Protein AF-A0A959UWB5-F1 (afdb_monomer_lite)

pLDDT: mean 75.36, std 8.98, range [46.84, 85.0]

Radius of gyration: 18.06 Å; chains: 1; bounding box: 46×25×62 Å

Secondary structure (DSSP, 8-state):
----HHHHHHHHHHHHHHHHHHHHHHHHHTTSSS-HHHHHHHHHHHHHHHHHHHHHHHHHHHS-SHHHHHHHHHHHHHHHHHHHHHHS---PPP------

Foldseek 3Di:
DPDPPVVVVVVVVVVVVLVVLLVVLLCQLVVVDDDLVSVVVSLVVLVVVLVVLVVLLVVLVPDDDPVSPVVNVVSVVSSVSSVCSNPPDSPPPPDPDPDD

Sequence (100 aa):
GRVEPGQLLEFELFALIVNTACIGLVLLASGRIGSATAQRIGRWLMWPLVVLFILNTVGNLLATSWFERIMAAVTVLLALLCLRLAMGPDRPPPASTQGS

Structure (mmCIF, N/CA/C/O backbone):
data_AF-A0A959UWB5-F1
#
_entry.id   AF-A0A959UWB5-F1
#
loop_
_atom_site.group_PDB
_atom_site.id
_atom_site.type_symbol
_atom_site.label_atom_id
_atom_site.label_alt_id
_atom_site.label_comp_id
_atom_site.label_asym_id
_atom_site.label_entity_id
_atom_site.label_seq_id
_atom_site.pdbx_PDB_ins_code
_atom_site.Cartn_x
_atom_site.Cartn_y
_atom_site.Cartn_z
_atom_site.occupancy
_atom_site.B_iso_or_equiv
_atom_site.auth_seq_id
_atom_site.auth_comp_id
_atom_site.auth_asym_id
_atom_site.auth_atom_id
_atom_site.pdbx_PDB_model_num
ATOM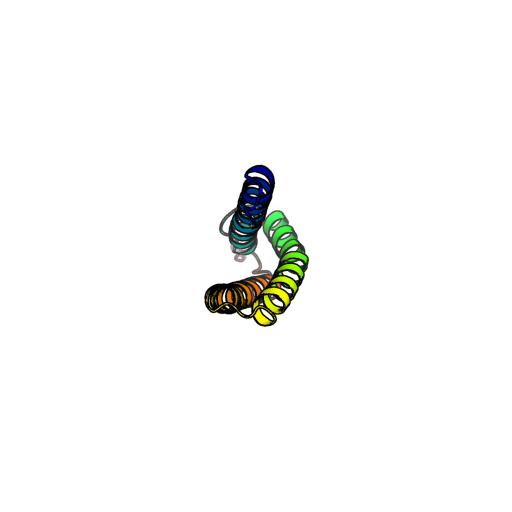 1 N N . GLY A 1 1 ? 17.332 5.310 -23.862 1.00 51.97 1 GLY A N 1
ATOM 2 C CA . GLY A 1 1 ? 16.569 6.558 -24.048 1.00 51.97 1 GLY A CA 1
ATOM 3 C C . GLY A 1 1 ? 16.659 7.360 -22.772 1.00 51.97 1 GLY A C 1
ATOM 4 O O . GLY A 1 1 ? 16.505 6.772 -21.711 1.00 51.97 1 GLY A O 1
ATOM 5 N N . ARG A 1 2 ? 16.995 8.650 -22.850 1.00 59.25 2 ARG A N 1
ATOM 6 C CA . ARG A 1 2 ? 17.020 9.535 -21.680 1.00 59.25 2 ARG A CA 1
ATOM 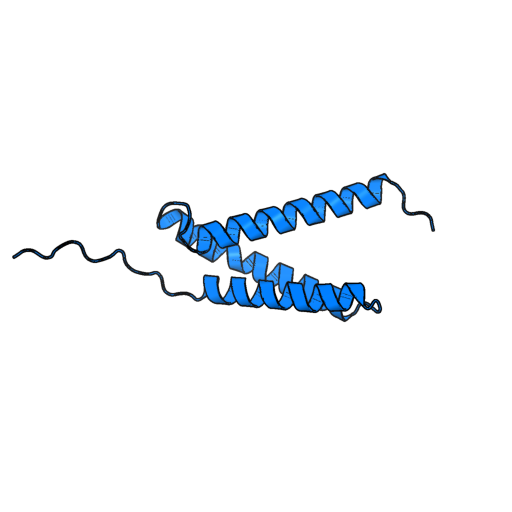7 C C . ARG A 1 2 ? 15.573 9.898 -21.365 1.00 59.25 2 ARG A C 1
ATOM 9 O O . ARG A 1 2 ? 14.919 10.509 -22.198 1.00 59.25 2 ARG A O 1
ATOM 16 N N . VAL A 1 3 ? 15.077 9.428 -20.227 1.00 65.69 3 VAL A N 1
ATOM 17 C CA . VAL A 1 3 ? 13.723 9.735 -19.757 1.00 65.69 3 VAL A CA 1
ATOM 18 C C . VAL A 1 3 ? 13.646 11.244 -19.549 1.00 65.69 3 VAL A C 1
ATOM 20 O O . VAL A 1 3 ? 14.553 11.824 -18.942 1.00 65.69 3 VAL A O 1
ATOM 23 N N . GLU A 1 4 ? 12.629 11.890 -20.113 1.00 75.62 4 GLU A N 1
ATOM 24 C CA . GLU A 1 4 ? 12.477 13.333 -19.975 1.00 75.62 4 GLU A CA 1
ATOM 25 C C . GLU A 1 4 ? 12.211 13.681 -18.502 1.00 75.62 4 GLU A C 1
ATOM 27 O O . GLU A 1 4 ? 11.472 12.960 -17.827 1.00 75.62 4 GLU A O 1
ATOM 32 N N . PRO A 1 5 ? 12.802 14.766 -17.971 1.00 73.56 5 PRO A N 1
ATOM 33 C CA . PRO A 1 5 ? 12.660 15.122 -16.559 1.00 73.56 5 PRO A CA 1
ATOM 34 C C . PRO A 1 5 ? 11.195 15.304 -16.1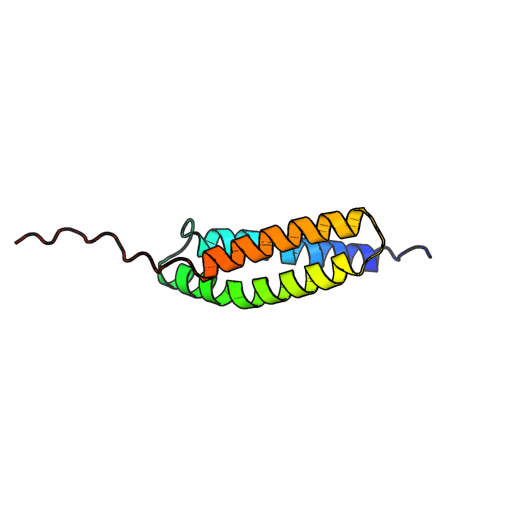27 1.00 73.56 5 PRO A C 1
ATOM 36 O O . PRO A 1 5 ? 10.874 15.032 -14.975 1.00 73.56 5 PRO A O 1
ATOM 39 N N . GLY A 1 6 ? 10.298 15.684 -17.046 1.00 76.31 6 GLY A N 1
ATOM 40 C CA . GLY A 1 6 ? 8.857 15.755 -16.777 1.00 76.31 6 GLY A CA 1
ATOM 41 C C . GLY A 1 6 ? 8.230 14.396 -16.447 1.00 76.31 6 GLY A C 1
ATOM 42 O O . GLY A 1 6 ? 7.497 14.285 -15.472 1.00 76.31 6 GLY A O 1
ATOM 43 N N . GLN A 1 7 ? 8.588 13.340 -17.183 1.00 77.94 7 GLN A N 1
ATOM 44 C CA . GLN A 1 7 ? 8.034 11.997 -16.981 1.00 77.94 7 GLN A CA 1
ATOM 45 C C . GLN A 1 7 ? 8.507 11.375 -15.656 1.00 77.94 7 GLN A C 1
ATOM 47 O O . GLN A 1 7 ? 7.751 10.673 -14.990 1.00 77.94 7 GLN A O 1
ATOM 52 N N . LEU A 1 8 ? 9.750 11.652 -15.249 1.00 82.69 8 LEU A N 1
ATOM 53 C CA . LEU A 1 8 ? 10.273 11.240 -13.941 1.00 82.69 8 LEU A CA 1
ATOM 54 C C . LEU A 1 8 ? 9.503 11.911 -12.793 1.00 82.69 8 LEU A C 1
ATOM 56 O O . LEU A 1 8 ? 9.102 11.228 -11.852 1.00 82.69 8 LEU A O 1
ATOM 60 N N . LEU A 1 9 ? 9.240 13.217 -12.911 1.00 81.94 9 LEU A N 1
ATOM 61 C CA . LEU A 1 9 ? 8.527 13.994 -11.897 1.00 81.94 9 LEU A CA 1
ATOM 62 C C . LEU A 1 9 ? 7.064 13.547 -11.742 1.00 81.94 9 LEU A C 1
ATOM 64 O O . LEU A 1 9 ? 6.560 13.456 -10.625 1.00 81.94 9 LEU A O 1
ATOM 68 N N . GLU A 1 10 ? 6.385 13.236 -12.850 1.00 79.38 10 GLU A N 1
ATOM 69 C CA . GLU A 1 10 ? 5.021 12.692 -12.830 1.00 79.38 10 GLU A CA 1
ATOM 70 C C . GLU A 1 10 ? 4.960 11.344 -12.102 1.00 79.38 10 GLU A C 1
ATOM 72 O O . GLU A 1 10 ? 4.065 11.119 -11.284 1.00 79.38 10 GLU A O 1
ATOM 77 N N . PHE A 1 11 ? 5.942 10.469 -12.340 1.00 78.25 11 PHE A N 1
ATOM 78 C CA . PHE A 1 11 ? 6.054 9.188 -11.645 1.00 78.25 11 PHE A CA 1
ATOM 79 C C . PHE A 1 11 ? 6.369 9.348 -10.154 1.00 78.25 11 PHE A C 1
ATOM 81 O O . PHE A 1 11 ? 5.746 8.676 -9.331 1.00 78.25 11 PHE A O 1
ATOM 88 N N . GLU A 1 12 ? 7.296 10.236 -9.786 1.00 78.25 12 GLU A N 1
ATOM 89 C CA . GLU A 1 12 ? 7.613 10.526 -8.381 1.00 78.25 12 GLU A CA 1
ATOM 90 C C . GLU A 1 12 ? 6.401 11.090 -7.636 1.00 78.25 12 GLU A C 1
ATOM 92 O O . GLU A 1 12 ? 6.093 10.646 -6.527 1.00 78.25 12 GLU A O 1
ATOM 97 N N . LEU A 1 13 ? 5.669 12.021 -8.255 1.00 81.62 13 LEU A N 1
ATOM 98 C CA . LEU A 1 13 ? 4.470 12.606 -7.666 1.00 81.62 13 LEU A CA 1
ATOM 99 C C . LEU A 1 13 ? 3.348 11.572 -7.531 1.00 81.62 13 LEU A C 1
ATOM 101 O O . LEU A 1 13 ? 2.702 11.504 -6.485 1.00 81.62 13 LEU A O 1
ATOM 105 N N . PHE A 1 14 ? 3.137 10.731 -8.547 1.00 81.31 14 PHE A N 1
ATOM 106 C CA . PHE A 1 14 ? 2.166 9.641 -8.481 1.00 81.31 14 PHE A CA 1
ATOM 107 C C . PHE A 1 14 ? 2.507 8.659 -7.353 1.00 81.31 14 PHE A C 1
ATOM 109 O O . PHE A 1 14 ? 1.645 8.328 -6.536 1.00 81.31 14 PHE A O 1
ATOM 116 N N . ALA A 1 15 ? 3.775 8.247 -7.251 1.00 78.38 15 ALA A N 1
ATOM 117 C CA . ALA A 1 15 ? 4.246 7.363 -6.190 1.00 78.38 15 ALA A CA 1
ATOM 118 C C . ALA A 1 15 ? 4.063 7.990 -4.799 1.00 78.38 15 ALA A C 1
ATOM 120 O O . ALA A 1 15 ? 3.618 7.304 -3.876 1.00 78.38 15 ALA A O 1
ATOM 121 N N . LEU A 1 16 ? 4.350 9.287 -4.656 1.00 80.38 16 LEU A N 1
ATOM 122 C CA . LEU A 1 16 ? 4.160 10.032 -3.415 1.00 80.38 16 LEU A CA 1
ATOM 123 C C . LEU A 1 16 ? 2.681 10.083 -3.013 1.00 80.38 16 LEU A C 1
ATOM 125 O O . LEU A 1 16 ? 2.349 9.709 -1.891 1.00 80.38 16 LEU A O 1
ATOM 129 N N . ILE A 1 17 ? 1.788 10.474 -3.928 1.00 80.44 17 ILE A N 1
ATOM 130 C CA . ILE A 1 17 ? 0.342 10.569 -3.670 1.00 80.44 17 ILE A CA 1
ATOM 131 C C . ILE A 1 17 ? -0.218 9.214 -3.235 1.00 80.44 17 ILE A C 1
ATOM 133 O O . ILE A 1 17 ? -0.920 9.135 -2.225 1.00 80.44 17 ILE A O 1
ATOM 137 N N . VAL A 1 18 ? 0.111 8.142 -3.963 1.00 81.00 18 VAL A N 1
ATOM 138 C CA . VAL A 1 18 ? -0.369 6.790 -3.653 1.00 81.00 18 VAL A CA 1
ATOM 139 C C . VAL A 1 18 ? 0.134 6.343 -2.280 1.00 81.00 18 VAL A C 1
ATOM 141 O O . VAL A 1 18 ? -0.667 5.879 -1.468 1.00 81.00 18 VAL A O 1
ATOM 144 N N . ASN A 1 19 ? 1.422 6.527 -1.968 1.00 80.44 19 ASN A N 1
ATOM 145 C CA . ASN A 1 19 ? 1.965 6.142 -0.661 1.00 80.44 19 ASN A CA 1
ATOM 146 C C . ASN A 1 19 ? 1.360 6.957 0.488 1.00 80.44 19 ASN A C 1
ATOM 148 O O . ASN A 1 19 ? 0.961 6.386 1.505 1.00 80.44 19 ASN A O 1
ATOM 152 N N . THR A 1 20 ? 1.241 8.277 0.335 1.00 78.25 20 THR A N 1
ATOM 153 C CA . THR A 1 20 ? 0.626 9.144 1.347 1.00 78.25 20 THR A CA 1
ATOM 154 C C . THR A 1 20 ? -0.838 8.772 1.579 1.00 78.25 20 THR A C 1
ATOM 156 O O . THR A 1 20 ? -1.260 8.655 2.732 1.00 78.25 20 THR A O 1
ATOM 159 N N . ALA A 1 21 ? -1.600 8.506 0.513 1.00 80.69 21 ALA A N 1
ATOM 160 C CA . ALA A 1 21 ? -2.974 8.024 0.617 1.00 80.69 21 ALA A CA 1
ATOM 161 C C . ALA A 1 21 ? -3.050 6.679 1.356 1.00 80.69 21 ALA A C 1
ATOM 163 O O . ALA A 1 21 ? -3.898 6.514 2.232 1.00 80.69 21 ALA A O 1
ATOM 164 N N . CYS A 1 22 ? -2.135 5.745 1.075 1.00 79.62 22 CYS A N 1
ATOM 165 C CA . CYS A 1 22 ? -2.074 4.453 1.760 1.00 79.62 22 CYS A CA 1
ATOM 166 C C . CYS A 1 22 ? -1.799 4.600 3.256 1.00 79.62 22 CYS A C 1
ATOM 168 O O . CYS A 1 22 ? -2.512 4.009 4.067 1.00 79.62 22 CYS A O 1
ATOM 170 N N . ILE A 1 23 ? -0.816 5.420 3.639 1.00 80.31 23 ILE A N 1
ATOM 171 C CA . ILE A 1 23 ? -0.502 5.685 5.049 1.00 80.31 23 ILE A CA 1
ATOM 172 C C . ILE A 1 23 ? -1.710 6.321 5.750 1.00 80.31 23 ILE A C 1
ATOM 174 O O . ILE A 1 23 ? -2.105 5.866 6.825 1.00 80.31 23 ILE A O 1
ATOM 178 N N . GLY A 1 24 ? -2.337 7.326 5.131 1.00 78.62 24 GLY A N 1
ATOM 179 C CA . GLY A 1 24 ? -3.524 7.986 5.675 1.00 78.62 24 GLY A CA 1
ATOM 180 C C . GLY A 1 24 ? -4.699 7.025 5.875 1.00 78.62 24 GLY A C 1
ATOM 181 O O . GLY A 1 24 ? -5.319 7.018 6.938 1.00 78.62 24 GLY A O 1
ATOM 182 N N . LEU A 1 25 ? -4.966 6.162 4.893 1.00 77.62 25 LEU A N 1
ATOM 183 C CA . LEU A 1 25 ? -6.034 5.163 4.961 1.00 77.62 25 LEU A CA 1
ATOM 184 C C . LEU A 1 25 ? -5.760 4.075 5.997 1.00 77.62 25 LEU A C 1
ATOM 186 O O . LEU A 1 25 ? -6.677 3.701 6.726 1.00 77.62 25 LEU A O 1
ATOM 190 N N . VAL A 1 26 ? -4.516 3.608 6.129 1.00 77.50 26 VAL A N 1
ATOM 191 C CA . VAL A 1 26 ? -4.120 2.674 7.195 1.00 77.50 26 VAL A CA 1
ATOM 192 C C . VAL A 1 26 ? -4.316 3.302 8.570 1.00 77.50 26 VAL A C 1
ATOM 194 O O . VAL A 1 26 ? -4.891 2.668 9.455 1.00 77.50 26 VAL A O 1
ATOM 197 N N . LEU A 1 27 ? -3.905 4.556 8.755 1.00 77.44 27 LEU A N 1
ATOM 198 C CA . LEU A 1 27 ? -4.089 5.261 10.020 1.00 77.44 27 LEU A CA 1
ATOM 199 C C . LEU A 1 27 ? -5.573 5.453 10.361 1.00 77.44 27 LEU A C 1
ATOM 201 O O . LEU A 1 27 ? -5.974 5.174 11.494 1.00 77.44 27 LEU A O 1
ATOM 205 N N . LEU A 1 28 ? -6.389 5.847 9.383 1.00 77.12 28 LEU A N 1
ATOM 206 C CA . LEU A 1 28 ? -7.833 6.014 9.541 1.00 77.12 28 LEU A CA 1
ATOM 207 C C . LEU A 1 28 ? -8.532 4.685 9.864 1.00 77.12 28 LEU A C 1
ATOM 209 O O . LEU A 1 28 ? -9.284 4.596 10.832 1.00 77.12 28 LEU A O 1
ATOM 213 N N . ALA A 1 29 ? -8.252 3.629 9.097 1.00 70.00 29 ALA A N 1
ATOM 214 C CA . ALA A 1 29 ? -8.862 2.314 9.292 1.00 70.00 29 ALA A CA 1
ATOM 215 C C . ALA A 1 29 ? -8.375 1.616 10.574 1.00 70.00 29 ALA A C 1
ATOM 217 O O . ALA A 1 29 ? -9.100 0.804 11.142 1.00 70.00 29 ALA A O 1
ATOM 218 N N . SER A 1 30 ? -7.175 1.944 11.070 1.00 71.25 30 SER A N 1
ATOM 219 C CA . SER A 1 30 ? -6.664 1.420 12.347 1.00 71.25 30 SER A CA 1
ATOM 220 C C . SER A 1 30 ? -7.349 2.014 13.582 1.00 71.25 30 SER A C 1
ATOM 222 O O . SER A 1 30 ? -7.059 1.594 14.703 1.00 71.25 30 SER A O 1
ATOM 224 N N . GLY A 1 31 ? -8.221 3.013 13.401 1.00 71.88 31 GLY A N 1
ATOM 225 C CA . GLY A 1 31 ? -8.887 3.715 14.496 1.00 71.88 31 GLY A CA 1
ATOM 226 C C . GLY A 1 31 ? -7.966 4.627 15.307 1.00 71.88 31 GLY A C 1
ATOM 227 O O . GLY A 1 31 ? -8.365 5.110 16.363 1.00 71.88 31 GLY A O 1
ATOM 228 N N . ARG A 1 32 ? -6.739 4.887 14.829 1.00 71.06 32 ARG A N 1
ATOM 229 C CA . ARG A 1 32 ? -5.795 5.836 15.447 1.00 71.06 32 ARG A CA 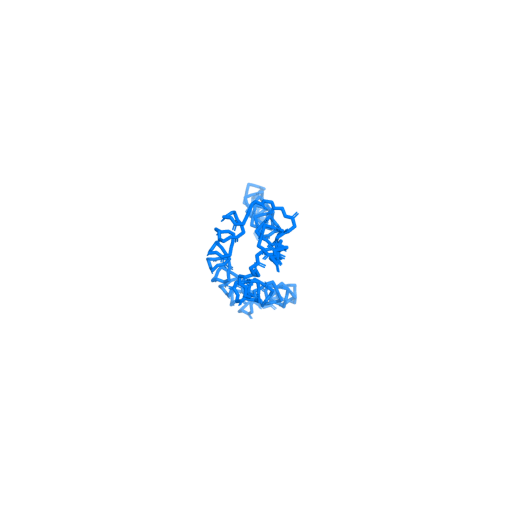1
ATOM 230 C C . ARG A 1 32 ? -6.235 7.290 15.280 1.00 71.06 32 ARG A C 1
ATOM 232 O O . ARG A 1 32 ? -5.815 8.136 16.063 1.00 71.06 32 ARG A O 1
ATOM 239 N N . ILE A 1 33 ? -7.035 7.578 14.254 1.00 66.00 33 ILE A N 1
ATOM 240 C CA . ILE A 1 33 ? -7.492 8.925 13.911 1.00 66.00 33 ILE A CA 1
ATOM 241 C C . ILE A 1 33 ? -8.937 8.857 13.407 1.00 66.00 33 ILE A C 1
ATOM 243 O O . ILE A 1 33 ? -9.287 7.940 12.670 1.00 66.00 33 ILE A O 1
ATOM 247 N N . GLY A 1 34 ? -9.764 9.841 13.768 1.00 68.25 34 GLY A N 1
ATOM 248 C CA . GLY A 1 34 ? -11.134 9.985 13.263 1.00 68.25 34 GLY A CA 1
ATOM 249 C C . GLY A 1 34 ? -12.227 9.304 14.099 1.00 68.25 34 GLY A C 1
ATOM 250 O O . GLY A 1 34 ? -11.977 8.487 14.983 1.00 68.25 34 GLY A O 1
ATOM 251 N N . SER A 1 35 ? -13.478 9.679 13.817 1.00 77.50 35 SER A N 1
ATOM 252 C CA . SER A 1 35 ? -14.674 9.140 14.477 1.00 77.50 35 SER A CA 1
ATOM 253 C C . SER A 1 35 ? -15.005 7.719 14.001 1.00 77.50 35 SER A C 1
ATOM 255 O O . SER A 1 35 ? -14.515 7.273 12.964 1.00 77.50 35 SER A O 1
ATOM 257 N N . ALA A 1 36 ? -15.886 7.010 14.714 1.00 75.88 36 ALA A N 1
ATOM 258 C CA . ALA A 1 36 ? -16.340 5.669 14.321 1.00 75.88 36 ALA A CA 1
ATOM 259 C C . ALA A 1 36 ? -16.899 5.621 12.880 1.00 75.88 36 ALA A C 1
ATOM 261 O O . ALA A 1 36 ? -16.661 4.665 12.145 1.00 75.88 36 ALA A O 1
ATOM 262 N N . THR A 1 37 ? -17.574 6.686 12.434 1.00 77.81 37 THR A N 1
ATOM 263 C CA . THR A 1 37 ? -18.043 6.832 11.046 1.00 77.81 37 THR A CA 1
ATOM 264 C C . THR A 1 37 ? -16.881 6.942 10.062 1.00 77.81 37 THR A C 1
ATOM 266 O O . THR A 1 37 ? -16.892 6.289 9.021 1.00 77.81 37 THR A O 1
ATOM 269 N N . ALA A 1 38 ? -15.854 7.727 10.398 1.00 76.06 38 ALA A N 1
ATOM 270 C CA . ALA A 1 38 ? -14.673 7.900 9.558 1.00 76.06 38 ALA A CA 1
ATOM 271 C C . ALA A 1 38 ? -13.860 6.598 9.444 1.00 76.06 38 ALA A C 1
ATOM 273 O O . ALA A 1 38 ? -13.376 6.275 8.364 1.00 76.06 38 ALA A O 1
ATOM 274 N N . GLN A 1 39 ? -13.795 5.803 10.516 1.00 74.88 39 GLN A N 1
ATOM 275 C CA . GLN A 1 39 ? -13.205 4.460 10.493 1.00 74.88 39 GLN A CA 1
ATOM 276 C C . GLN A 1 39 ? -13.969 3.535 9.541 1.00 74.88 39 GLN A C 1
ATOM 278 O O . GLN A 1 39 ? -13.360 2.856 8.717 1.00 74.88 39 GLN A O 1
ATOM 283 N N . ARG A 1 40 ? -15.307 3.562 9.587 1.00 77.50 40 ARG A N 1
ATOM 284 C CA . ARG A 1 40 ? -16.160 2.774 8.686 1.00 77.50 40 ARG A CA 1
ATOM 285 C C . ARG A 1 40 ? -15.951 3.155 7.220 1.00 77.50 40 ARG A C 1
ATOM 287 O O . ARG A 1 40 ? -15.815 2.275 6.375 1.00 77.50 40 ARG A O 1
ATOM 294 N N . ILE A 1 41 ? -15.869 4.454 6.927 1.00 80.62 41 ILE A N 1
ATOM 295 C CA . ILE A 1 41 ? -15.575 4.972 5.582 1.00 80.62 41 ILE A CA 1
ATOM 296 C C . ILE A 1 41 ? -14.157 4.575 5.146 1.00 80.62 41 ILE A C 1
ATOM 298 O O . ILE A 1 41 ? -13.978 4.083 4.035 1.00 80.62 41 ILE A O 1
ATOM 302 N N . GLY A 1 42 ? -13.158 4.719 6.021 1.00 78.75 42 GLY A N 1
ATOM 303 C CA . GLY A 1 42 ? -11.777 4.307 5.751 1.00 78.75 42 GLY A CA 1
ATOM 304 C C . GLY A 1 42 ? -11.664 2.817 5.431 1.00 78.75 42 GLY A C 1
ATOM 305 O O . GLY A 1 42 ? -10.937 2.426 4.523 1.00 78.75 42 GLY A O 1
ATOM 306 N N . ARG A 1 43 ? -12.457 1.989 6.113 1.00 78.75 43 ARG A N 1
ATOM 307 C CA . ARG A 1 43 ? -12.545 0.547 5.882 1.00 78.75 43 ARG A CA 1
ATOM 308 C C . ARG A 1 43 ? -13.158 0.206 4.518 1.00 78.75 43 ARG A C 1
ATOM 310 O O . ARG A 1 43 ? -12.655 -0.683 3.836 1.00 78.75 43 ARG A O 1
ATOM 317 N N . TRP A 1 44 ? -14.177 0.945 4.076 1.00 81.38 44 TRP A N 1
ATOM 318 C CA . TRP A 1 44 ? -14.708 0.835 2.709 1.00 81.38 44 TRP A CA 1
ATOM 319 C C . TRP A 1 44 ? -13.693 1.281 1.651 1.00 81.38 44 TRP A C 1
ATOM 321 O O . TRP A 1 44 ? -13.510 0.598 0.647 1.00 81.38 44 TRP A O 1
ATOM 331 N N . LEU A 1 45 ? -12.980 2.380 1.904 1.00 82.00 45 LEU A N 1
ATOM 332 C CA . LEU A 1 45 ? -11.932 2.901 1.022 1.00 82.00 45 LEU A CA 1
ATOM 333 C C . LEU A 1 45 ? -10.685 2.002 0.947 1.00 82.00 45 LEU A C 1
ATOM 335 O O . LEU A 1 45 ? -9.884 2.156 0.027 1.00 82.00 45 LEU A O 1
ATOM 339 N N . MET A 1 46 ? -10.515 1.032 1.851 1.00 81.38 46 MET A N 1
ATOM 340 C CA . MET A 1 46 ? -9.444 0.039 1.725 1.00 81.38 46 MET A CA 1
ATOM 341 C C . MET A 1 46 ? -9.657 -0.948 0.576 1.00 81.38 46 MET A C 1
ATOM 343 O O . MET A 1 46 ? -8.676 -1.451 0.039 1.00 81.38 46 MET A O 1
ATOM 347 N N . TRP A 1 47 ? -10.894 -1.209 0.149 1.00 82.75 47 TRP A N 1
ATOM 348 C CA . TRP A 1 47 ? -11.165 -2.120 -0.968 1.00 82.75 47 TRP A CA 1
ATOM 349 C C . TRP A 1 47 ? -10.531 -1.688 -2.298 1.00 82.75 47 TRP A C 1
ATOM 351 O O . TRP A 1 47 ? -9.800 -2.494 -2.879 1.00 82.75 47 TRP A O 1
ATOM 361 N N . PRO A 1 48 ? -10.729 -0.448 -2.792 1.00 82.81 48 PRO A N 1
ATOM 362 C CA . PRO A 1 48 ? -10.052 -0.004 -4.008 1.00 82.81 48 PRO A CA 1
ATOM 363 C C . PRO A 1 48 ? -8.524 0.012 -3.854 1.00 82.81 48 PRO A C 1
ATOM 365 O O . PRO A 1 48 ? -7.824 -0.282 -4.819 1.00 82.81 48 PRO A O 1
ATOM 368 N N . LEU A 1 49 ? -7.994 0.264 -2.649 1.00 80.81 49 LEU A N 1
ATOM 369 C CA . LEU A 1 49 ? -6.558 0.141 -2.373 1.00 80.81 49 LEU A CA 1
ATOM 370 C C . LEU A 1 49 ? -6.051 -1.299 -2.500 1.00 80.81 49 LEU A C 1
ATOM 372 O O . LEU A 1 49 ? -4.995 -1.513 -3.083 1.00 80.81 49 LEU A O 1
ATOM 376 N N . VAL A 1 50 ? -6.793 -2.288 -1.994 1.00 80.94 50 VAL A N 1
ATOM 377 C CA . VAL A 1 50 ? -6.443 -3.708 -2.158 1.00 80.94 50 VAL A CA 1
ATOM 378 C C . VAL A 1 50 ? -6.392 -4.072 -3.641 1.00 80.94 50 VAL A C 1
ATOM 380 O O . VAL A 1 50 ? -5.422 -4.686 -4.078 1.00 80.94 50 VAL A O 1
ATOM 383 N N . VAL A 1 51 ? -7.386 -3.649 -4.431 1.00 84.00 51 VAL A N 1
ATOM 384 C CA . VAL A 1 51 ? -7.401 -3.879 -5.888 1.00 84.00 51 VAL A CA 1
ATOM 385 C C . VAL A 1 51 ? -6.195 -3.222 -6.559 1.00 84.00 51 VAL A C 1
ATOM 387 O O . VAL A 1 51 ? -5.503 -3.869 -7.346 1.00 84.00 51 VAL A O 1
ATOM 390 N N . LEU A 1 52 ? -5.909 -1.963 -6.218 1.00 83.00 52 LEU A N 1
ATOM 391 C CA . LEU A 1 52 ? -4.763 -1.234 -6.753 1.00 83.00 52 LEU A CA 1
ATOM 392 C C . LEU A 1 52 ? -3.446 -1.928 -6.399 1.00 83.00 52 LEU A C 1
ATOM 394 O O . LEU A 1 52 ? -2.602 -2.078 -7.276 1.00 83.00 52 LEU A O 1
ATOM 398 N N . PHE A 1 53 ? -3.278 -2.397 -5.161 1.00 82.12 53 PHE A N 1
ATOM 399 C CA . PHE A 1 53 ? -2.076 -3.116 -4.746 1.00 82.12 53 PHE A CA 1
ATOM 400 C C . PHE A 1 53 ? -1.926 -4.472 -5.419 1.00 82.12 53 PHE A C 1
ATOM 402 O O . PHE A 1 53 ? -0.814 -4.798 -5.814 1.00 82.12 53 PHE A O 1
ATOM 409 N N . ILE A 1 54 ? -3.009 -5.227 -5.615 1.00 79.12 54 ILE A N 1
ATOM 410 C CA . ILE A 1 54 ? -2.968 -6.484 -6.376 1.00 79.12 54 ILE A CA 1
ATOM 411 C C . ILE A 1 54 ? -2.516 -6.214 -7.813 1.00 79.12 54 ILE A C 1
ATOM 413 O O . ILE A 1 54 ? -1.623 -6.899 -8.311 1.00 79.12 54 ILE A O 1
ATOM 417 N N . LEU A 1 55 ? -3.082 -5.197 -8.470 1.00 78.62 55 LEU A N 1
ATOM 418 C CA . LEU A 1 55 ? -2.677 -4.825 -9.824 1.00 78.62 55 LEU A CA 1
ATOM 419 C C . LEU A 1 55 ? -1.203 -4.392 -9.864 1.00 78.62 55 LEU A C 1
ATOM 421 O O . LEU A 1 55 ? -0.461 -4.814 -10.751 1.00 78.62 55 LEU A O 1
ATOM 425 N N . ASN A 1 56 ? -0.764 -3.619 -8.866 1.00 81.38 56 ASN A N 1
ATOM 426 C CA . ASN A 1 56 ? 0.632 -3.216 -8.698 1.00 81.38 56 ASN A CA 1
ATOM 427 C C . ASN A 1 56 ? 1.554 -4.429 -8.497 1.00 81.38 56 ASN A C 1
ATOM 429 O O . ASN A 1 56 ? 2.605 -4.513 -9.120 1.00 81.38 56 ASN A O 1
ATOM 433 N N . THR A 1 57 ? 1.151 -5.409 -7.687 1.00 80.69 57 THR A N 1
ATOM 434 C CA . THR A 1 57 ? 1.883 -6.665 -7.497 1.00 80.69 57 THR A CA 1
ATOM 435 C C . THR A 1 57 ? 2.006 -7.444 -8.801 1.00 80.69 57 THR A C 1
ATOM 437 O O . THR A 1 57 ? 3.096 -7.915 -9.106 1.00 80.69 57 THR A O 1
ATOM 440 N N . VAL A 1 58 ? 0.928 -7.573 -9.583 1.00 79.56 58 VAL A N 1
ATOM 441 C CA . VAL A 1 58 ? 0.969 -8.269 -10.879 1.00 79.56 58 VAL A CA 1
ATOM 442 C C . VAL A 1 58 ? 1.926 -7.561 -11.838 1.00 79.56 58 VAL A C 1
ATOM 444 O O . VAL A 1 58 ? 2.782 -8.221 -12.424 1.00 79.56 58 VAL A O 1
ATOM 447 N N . GLY A 1 59 ? 1.846 -6.231 -11.944 1.00 75.31 59 GLY A N 1
ATOM 448 C CA . GLY A 1 59 ? 2.768 -5.440 -12.764 1.00 75.31 59 GLY A CA 1
ATOM 449 C C . GLY A 1 59 ? 4.228 -5.615 -12.338 1.00 75.31 59 GLY A C 1
ATOM 450 O O . GLY A 1 59 ? 5.081 -5.926 -13.163 1.00 75.31 59 GLY A O 1
ATOM 451 N N . ASN A 1 60 ? 4.495 -5.519 -11.034 1.00 82.88 60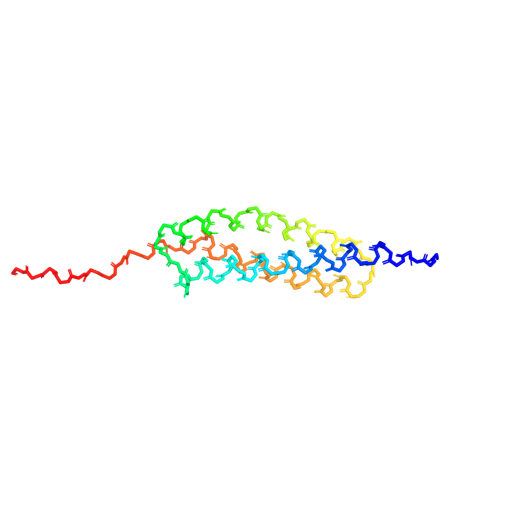 ASN A N 1
ATOM 452 C CA . ASN A 1 60 ? 5.837 -5.643 -10.465 1.00 82.88 60 ASN A CA 1
ATOM 453 C C . ASN A 1 60 ? 6.395 -7.083 -10.530 1.00 82.88 60 ASN A C 1
ATOM 455 O O . ASN A 1 60 ? 7.609 -7.267 -10.553 1.00 82.88 60 ASN A O 1
ATOM 459 N N . LEU A 1 61 ? 5.535 -8.112 -10.558 1.00 77.75 61 LEU A N 1
ATOM 460 C CA . LEU A 1 61 ? 5.930 -9.524 -10.672 1.00 77.75 61 LEU A CA 1
ATOM 461 C C . LEU A 1 61 ? 6.241 -9.935 -12.116 1.00 77.75 61 LEU A C 1
ATOM 463 O O . LEU A 1 61 ? 7.124 -10.763 -12.339 1.00 77.75 61 LEU A O 1
ATOM 467 N N . LEU A 1 62 ? 5.513 -9.365 -13.081 1.00 80.19 62 LEU A N 1
ATOM 468 C CA . LEU A 1 62 ? 5.776 -9.534 -14.514 1.00 80.19 62 LEU A CA 1
ATOM 469 C C . LEU A 1 62 ? 7.060 -8.824 -14.953 1.00 80.19 62 LEU A C 1
ATOM 471 O O . LEU A 1 62 ? 7.593 -9.110 -16.025 1.00 80.19 62 LEU A O 1
ATOM 475 N N . ALA A 1 63 ? 7.554 -7.909 -14.129 1.00 79.38 63 ALA A N 1
ATOM 476 C CA . ALA A 1 63 ? 8.747 -7.159 -14.419 1.00 79.38 63 ALA A CA 1
ATOM 477 C C . ALA A 1 63 ? 10.025 -7.975 -14.154 1.00 79.38 63 ALA A C 1
ATOM 479 O O . ALA A 1 63 ? 10.113 -8.806 -13.245 1.00 79.38 63 ALA A O 1
ATOM 480 N N . THR A 1 64 ? 11.037 -7.757 -14.989 1.00 78.69 64 THR A N 1
ATOM 481 C CA . THR A 1 64 ? 12.261 -8.570 -15.007 1.00 78.69 64 THR A CA 1
ATOM 482 C C . THR A 1 64 ? 13.343 -8.078 -14.045 1.00 78.69 64 THR A C 1
ATOM 484 O O . THR A 1 64 ? 14.312 -8.803 -13.814 1.00 78.69 64 THR A O 1
ATOM 487 N N . SER A 1 65 ? 13.219 -6.874 -13.473 1.00 85.00 65 SER A N 1
ATOM 488 C CA . SER A 1 65 ? 14.223 -6.335 -12.551 1.00 85.00 65 SER A CA 1
ATOM 489 C C . SER A 1 65 ? 14.081 -6.891 -11.135 1.00 85.00 65 SER A C 1
ATOM 491 O O . SER A 1 65 ? 12.986 -7.037 -10.588 1.00 85.00 65 SER A O 1
ATOM 493 N N . TRP A 1 66 ? 15.219 -7.114 -10.475 1.00 79.25 66 TRP A N 1
ATOM 494 C CA . TRP A 1 66 ? 15.267 -7.469 -9.054 1.00 79.25 66 TRP A CA 1
ATOM 495 C C . TRP A 1 66 ? 14.624 -6.408 -8.154 1.00 79.25 66 TRP A C 1
ATOM 497 O O . TRP A 1 66 ? 13.984 -6.756 -7.164 1.00 79.25 66 TRP A O 1
ATOM 507 N N . PHE A 1 67 ? 14.750 -5.128 -8.512 1.00 73.44 67 PHE A N 1
ATOM 508 C CA . PHE A 1 67 ? 14.126 -4.029 -7.774 1.00 73.44 67 PHE A CA 1
ATOM 509 C C . PHE A 1 67 ? 12.595 -4.106 -7.827 1.00 73.44 67 PHE A C 1
ATOM 511 O O . PHE A 1 67 ? 11.925 -3.989 -6.803 1.00 73.44 67 PHE A O 1
ATOM 518 N N . GLU A 1 68 ? 12.041 -4.380 -9.006 1.00 76.12 68 GLU A N 1
ATOM 519 C CA . GLU A 1 68 ? 10.595 -4.490 -9.209 1.00 76.12 68 GLU A CA 1
ATOM 520 C C . GLU A 1 68 ? 10.030 -5.699 -8.451 1.00 76.12 68 GLU A C 1
ATOM 522 O O . GLU A 1 68 ? 9.009 -5.588 -7.780 1.00 76.12 68 GLU A O 1
ATOM 527 N N . ARG A 1 69 ? 10.760 -6.819 -8.407 1.00 79.12 69 ARG A N 1
ATOM 528 C CA . ARG A 1 69 ? 10.391 -7.984 -7.583 1.00 79.12 69 ARG A CA 1
ATOM 529 C C . ARG A 1 69 ? 10.359 -7.690 -6.078 1.00 79.12 69 ARG A C 1
ATOM 531 O O . ARG A 1 69 ? 9.486 -8.205 -5.379 1.00 79.12 69 ARG A O 1
ATOM 538 N N . ILE A 1 70 ? 11.265 -6.854 -5.565 1.00 80.75 70 ILE A N 1
ATOM 539 C CA . ILE A 1 70 ? 11.212 -6.387 -4.167 1.00 80.75 70 ILE A CA 1
ATOM 540 C C . ILE A 1 70 ? 9.963 -5.523 -3.954 1.00 80.75 70 ILE A C 1
ATOM 542 O O . ILE A 1 70 ? 9.245 -5.711 -2.970 1.00 80.75 70 ILE A O 1
ATOM 546 N N . MET A 1 71 ? 9.647 -4.636 -4.901 1.00 77.88 71 MET A N 1
ATOM 547 C CA . MET A 1 71 ? 8.422 -3.833 -4.855 1.00 77.88 71 MET A CA 1
ATOM 548 C C . MET A 1 71 ? 7.155 -4.692 -4.931 1.00 77.88 71 MET A C 1
ATOM 550 O O . MET A 1 71 ? 6.170 -4.382 -4.260 1.00 77.88 71 MET A O 1
ATOM 554 N N . ALA A 1 72 ? 7.181 -5.816 -5.652 1.00 82.44 72 ALA A N 1
ATOM 555 C CA . ALA A 1 72 ? 6.105 -6.805 -5.640 1.00 82.44 72 ALA A CA 1
ATOM 556 C C . ALA A 1 72 ? 5.896 -7.393 -4.232 1.00 82.44 72 ALA A C 1
ATOM 558 O O . ALA A 1 72 ? 4.772 -7.423 -3.738 1.00 82.44 72 ALA A O 1
ATOM 559 N N . ALA A 1 73 ? 6.969 -7.789 -3.538 1.00 77.31 73 ALA A N 1
ATOM 560 C CA . ALA A 1 73 ? 6.874 -8.319 -2.174 1.00 77.31 73 ALA A CA 1
ATOM 561 C C . ALA A 1 73 ? 6.341 -7.278 -1.168 1.00 77.31 73 ALA A C 1
ATOM 563 O O . ALA A 1 73 ? 5.485 -7.592 -0.338 1.00 77.31 73 ALA A O 1
ATOM 564 N N . VAL A 1 74 ? 6.800 -6.025 -1.269 1.00 80.56 74 VAL A N 1
ATOM 565 C CA . VAL A 1 74 ? 6.309 -4.917 -0.432 1.00 80.56 74 VAL A CA 1
ATOM 566 C C . VAL A 1 74 ? 4.826 -4.645 -0.703 1.00 80.56 74 VAL A C 1
ATOM 568 O O . VAL A 1 74 ? 4.039 -4.549 0.237 1.00 80.56 74 VAL A O 1
ATOM 571 N N . THR A 1 75 ? 4.412 -4.583 -1.970 1.00 84.00 75 THR A N 1
ATOM 572 C CA . THR A 1 75 ? 3.003 -4.344 -2.333 1.00 84.00 75 THR A CA 1
ATOM 573 C C . THR A 1 75 ? 2.078 -5.484 -1.907 1.00 84.00 75 THR A C 1
ATOM 575 O O . THR A 1 75 ? 0.975 -5.202 -1.442 1.00 84.00 75 THR A O 1
ATOM 578 N N . VAL A 1 76 ? 2.531 -6.745 -1.934 1.00 81.44 76 VAL A N 1
ATOM 579 C CA . VAL A 1 76 ? 1.786 -7.880 -1.352 1.00 81.44 76 VAL A CA 1
ATOM 580 C C . VAL A 1 76 ? 1.581 -7.697 0.148 1.00 81.44 76 VAL A C 1
ATOM 582 O O . VAL A 1 76 ? 0.469 -7.876 0.644 1.00 81.44 76 VAL A O 1
ATOM 585 N N . LEU A 1 77 ? 2.632 -7.321 0.884 1.00 82.44 77 LEU A N 1
ATOM 586 C CA . LEU A 1 77 ? 2.527 -7.090 2.324 1.00 82.44 77 LEU A CA 1
ATOM 587 C C . LEU A 1 77 ? 1.507 -5.984 2.634 1.00 82.44 77 LEU A C 1
ATOM 589 O O . LEU A 1 77 ? 0.668 -6.154 3.521 1.00 82.44 77 LEU A O 1
ATOM 593 N N . LEU A 1 78 ? 1.536 -4.883 1.878 1.00 80.19 78 LEU A N 1
ATOM 594 C CA . LEU A 1 78 ? 0.563 -3.798 2.017 1.00 80.19 78 LEU A CA 1
ATOM 595 C C . LEU A 1 78 ? -0.858 -4.261 1.670 1.00 80.19 78 LEU A C 1
ATOM 597 O O . LEU A 1 78 ? -1.781 -3.970 2.429 1.00 80.19 78 LEU A O 1
ATOM 601 N N . ALA A 1 79 ? -1.040 -5.039 0.599 1.00 82.06 79 ALA A N 1
ATOM 602 C CA . ALA A 1 79 ? -2.339 -5.603 0.230 1.00 82.06 79 ALA A CA 1
ATOM 603 C C . ALA A 1 79 ? -2.926 -6.466 1.357 1.00 82.06 79 ALA A C 1
ATOM 605 O O . ALA A 1 79 ? -4.098 -6.321 1.701 1.00 82.06 79 ALA A O 1
ATOM 606 N N . LEU A 1 80 ? -2.109 -7.324 1.977 1.00 81.88 80 LEU A N 1
ATOM 607 C CA . LEU A 1 80 ? -2.528 -8.175 3.094 1.00 81.88 80 LEU A CA 1
ATOM 608 C C . LEU A 1 80 ? -2.871 -7.364 4.348 1.00 81.88 80 LEU A C 1
ATOM 610 O O . LEU A 1 80 ? -3.844 -7.681 5.035 1.00 81.88 80 LEU A O 1
ATOM 614 N N . LEU A 1 81 ? -2.107 -6.311 4.648 1.00 79.12 81 LEU A N 1
ATOM 615 C CA . LEU A 1 81 ? -2.414 -5.398 5.750 1.00 79.12 81 LEU A CA 1
ATOM 616 C C . LEU A 1 81 ? -3.747 -4.685 5.513 1.00 79.12 81 LEU A C 1
ATOM 618 O O . LEU A 1 81 ? -4.609 -4.707 6.392 1.00 79.12 81 LEU A O 1
ATOM 622 N N . CYS A 1 82 ? -3.952 -4.122 4.321 1.00 79.06 82 CYS A N 1
ATOM 623 C CA . CYS A 1 82 ? -5.214 -3.490 3.945 1.00 79.06 82 CYS A CA 1
ATOM 624 C C . CYS A 1 82 ? -6.382 -4.480 4.007 1.00 79.06 82 CYS A C 1
ATOM 626 O O . CYS A 1 82 ? -7.424 -4.157 4.568 1.00 79.06 82 CYS A O 1
ATOM 628 N N . LEU A 1 83 ? -6.203 -5.709 3.518 1.00 80.69 83 LEU A N 1
ATOM 629 C CA . LEU A 1 83 ? -7.220 -6.755 3.592 1.00 80.69 83 LEU A CA 1
ATOM 630 C C . LEU A 1 83 ? -7.556 -7.118 5.047 1.00 80.69 83 LEU A C 1
ATOM 632 O O . LEU A 1 83 ? -8.726 -7.235 5.408 1.00 80.69 83 LEU A O 1
ATOM 636 N N . ARG A 1 84 ? -6.547 -7.239 5.916 1.00 81.56 84 ARG A N 1
ATOM 637 C CA . ARG A 1 84 ? -6.748 -7.498 7.348 1.00 81.56 84 ARG A CA 1
ATOM 638 C C . ARG A 1 84 ? -7.531 -6.372 8.023 1.00 81.56 84 ARG A C 1
ATOM 640 O O . ARG A 1 84 ? -8.419 -6.654 8.823 1.00 81.56 84 ARG A O 1
ATOM 647 N N . LEU A 1 85 ? -7.211 -5.118 7.714 1.00 75.69 85 LEU A N 1
ATOM 648 C CA . LEU A 1 85 ? -7.924 -3.948 8.232 1.00 75.69 85 LEU A CA 1
ATOM 649 C C . LEU A 1 85 ? -9.352 -3.856 7.670 1.00 75.69 85 LEU A C 1
ATOM 651 O O . LEU A 1 85 ? -10.284 -3.581 8.423 1.00 75.69 85 LEU A O 1
ATOM 655 N N . ALA A 1 86 ? -9.557 -4.184 6.394 1.00 77.12 86 ALA A N 1
ATOM 656 C CA . ALA A 1 86 ? -10.879 -4.263 5.777 1.00 77.12 86 ALA A CA 1
ATOM 657 C C . ALA A 1 86 ? -11.754 -5.368 6.400 1.00 77.12 86 ALA A C 1
ATOM 659 O O . ALA A 1 86 ? -12.964 -5.193 6.546 1.00 77.12 86 ALA A O 1
ATOM 660 N N . MET A 1 87 ? -11.167 -6.487 6.830 1.00 78.44 87 MET A N 1
ATOM 661 C CA . MET A 1 87 ? -11.895 -7.594 7.467 1.00 78.44 87 MET A CA 1
ATOM 662 C C . MET A 1 87 ? -12.014 -7.482 8.994 1.00 78.44 87 MET A C 1
ATOM 664 O O . MET A 1 87 ? -12.823 -8.197 9.584 1.00 78.44 87 MET A O 1
ATOM 668 N N . GLY A 1 88 ? -11.245 -6.605 9.646 1.00 72.75 88 GLY A N 1
ATOM 669 C CA . GLY A 1 88 ? -11.244 -6.465 11.105 1.00 72.75 88 GLY A CA 1
ATOM 670 C C . GLY A 1 88 ? -12.640 -6.131 11.648 1.00 72.75 88 GLY A C 1
ATOM 671 O O . GLY A 1 88 ? -13.288 -5.257 11.090 1.00 72.75 88 GLY A O 1
ATOM 672 N N . PRO A 1 89 ? -13.148 -6.802 12.697 1.00 60.16 89 PRO A N 1
ATOM 673 C CA . PRO A 1 89 ? -14.506 -6.575 13.192 1.00 60.16 89 PRO A CA 1
ATOM 674 C C . PRO A 1 89 ? -14.719 -5.107 13.585 1.00 60.16 89 PRO A C 1
ATOM 676 O O . PRO A 1 89 ? -13.817 -4.487 14.151 1.00 60.16 89 PRO A O 1
ATOM 679 N N . ASP A 1 90 ? -15.917 -4.568 13.308 1.00 60.94 90 ASP A N 1
ATOM 680 C CA . ASP A 1 90 ? -16.340 -3.271 13.850 1.00 60.94 90 ASP A CA 1
ATOM 681 C C . ASP A 1 90 ? -16.312 -3.435 15.371 1.00 60.94 90 ASP A C 1
ATOM 683 O O . ASP A 1 90 ? -17.196 -4.078 15.933 1.00 60.94 90 ASP A O 1
ATOM 687 N N . ARG A 1 91 ? -15.252 -2.963 16.037 1.00 56.12 91 ARG A N 1
ATOM 688 C CA . ARG A 1 91 ? -15.143 -3.087 17.490 1.00 56.12 91 ARG A CA 1
ATOM 689 C C . ARG A 1 91 ? -16.266 -2.222 18.062 1.00 56.12 91 ARG A C 1
ATOM 691 O O . ARG A 1 91 ? -16.210 -1.004 17.873 1.00 56.12 91 ARG A O 1
ATOM 698 N N . PRO A 1 92 ? -17.299 -2.803 18.697 1.00 51.00 92 PRO A N 1
ATOM 699 C CA . PRO A 1 92 ? -18.322 -1.976 19.299 1.00 51.00 92 PRO A CA 1
ATOM 700 C C . PRO A 1 92 ? -17.651 -1.132 20.390 1.00 51.00 92 PRO A C 1
ATOM 702 O O . PRO A 1 92 ? -16.710 -1.613 21.039 1.00 51.00 92 PRO A O 1
ATOM 705 N N . PRO A 1 93 ? -18.064 0.135 20.557 1.00 51.28 93 PRO A N 1
ATOM 706 C CA . PRO A 1 93 ? -17.523 0.988 21.604 1.00 51.28 93 PRO A CA 1
ATOM 707 C C . PRO A 1 93 ? -17.628 0.262 22.953 1.00 51.28 93 PRO A C 1
ATOM 709 O O . PRO A 1 93 ? -18.604 -0.465 23.168 1.00 51.28 93 PRO A O 1
ATOM 712 N N . PRO A 1 94 ? -16.625 0.400 23.842 1.00 52.06 94 PRO A N 1
ATOM 713 C CA . PRO A 1 94 ? -16.662 -0.243 25.147 1.00 52.06 94 PRO A CA 1
ATOM 714 C C . PRO A 1 94 ? -17.968 0.153 25.827 1.00 52.06 94 PRO A C 1
ATOM 716 O O . PRO A 1 94 ? -18.273 1.341 25.922 1.00 52.06 94 PRO A O 1
ATOM 719 N N . ALA A 1 95 ? -18.756 -0.849 26.222 1.00 59.53 95 ALA A N 1
ATOM 720 C CA . ALA A 1 95 ? -20.017 -0.640 26.907 1.00 59.53 95 ALA A CA 1
ATOM 721 C C . ALA A 1 95 ? -19.740 0.204 28.154 1.00 59.53 95 ALA A C 1
ATOM 723 O O . ALA A 1 95 ? -19.189 -0.286 29.139 1.00 59.53 95 ALA A O 1
ATOM 724 N N . SER A 1 96 ? -20.076 1.491 28.095 1.00 63.88 96 SER A N 1
ATOM 725 C CA . SER A 1 96 ? -20.177 2.307 29.289 1.00 63.88 96 SER A CA 1
ATOM 726 C C . SER A 1 96 ? -21.270 1.677 30.138 1.00 63.88 96 SER 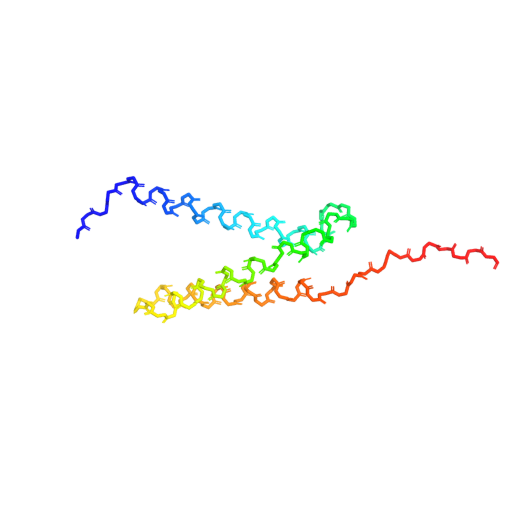A C 1
ATOM 728 O O . SER A 1 96 ? -22.432 1.682 29.739 1.00 63.88 96 SER A O 1
ATOM 730 N N . THR A 1 97 ? -20.865 1.094 31.263 1.00 56.09 97 THR A N 1
ATOM 731 C CA . THR A 1 97 ? -21.610 1.193 32.517 1.00 56.09 97 THR A CA 1
ATOM 732 C C . THR A 1 97 ? -23.118 0.971 32.348 1.00 56.09 97 THR A C 1
ATOM 734 O O . THR A 1 97 ? -23.907 1.911 32.417 1.00 56.09 97 THR A O 1
ATOM 737 N N . GLN A 1 98 ? -23.547 -0.283 32.168 1.00 46.91 98 GLN A N 1
ATOM 738 C CA . GLN A 1 98 ? -24.884 -0.657 32.638 1.00 46.91 98 GLN A CA 1
ATOM 739 C C . GLN A 1 98 ? -24.823 -0.637 34.167 1.00 46.91 98 GLN A C 1
ATOM 741 O O . GLN A 1 98 ? -24.518 -1.635 34.810 1.00 46.91 98 GLN A O 1
ATOM 746 N N . GLY A 1 99 ? -24.996 0.559 34.726 1.00 60.25 99 GLY A N 1
ATOM 747 C CA . GLY A 1 99 ? -25.448 0.719 36.092 1.00 60.25 99 GLY A CA 1
ATOM 748 C C . GLY A 1 99 ? -26.943 0.448 36.109 1.00 60.25 99 GLY A C 1
ATOM 749 O O . GLY A 1 99 ? -27.705 1.145 35.439 1.00 60.25 99 GLY A O 1
ATOM 750 N N . SER A 1 100 ? -27.343 -0.584 36.836 1.00 46.84 100 SER A N 1
ATOM 751 C CA . SER A 1 100 ? -28.651 -0.741 37.471 1.00 46.84 100 SER A CA 1
ATOM 752 C C . SER A 1 100 ? -28.472 -1.731 38.610 1.00 46.84 100 SER A C 1
ATOM 754 O O . SER A 1 100 ? -27.929 -2.823 38.332 1.00 46.84 100 SER A O 1
#